Protein AF-A0A8D4N104-F1 (afdb_monomer_lite)

Radius of gyration: 56.03 Å; chains: 1; bounding box: 90×28×148 Å

Sequence (159 aa):
MMNNFEELICQSRIKEIYRGSSPLIGEKERLALTAMYWHQEHQEAVEAFQETGRNLLLAQEQVTGLIAQLEAAQKENGVVRNKYESMSTAYSSVTAELAKAEAALSAANEKLSKAVVLPDYRYPPDMHTKQYYETIGFNLGLDACKDAIKAAGFTVEGE

pLDDT: mean 84.47, std 13.21, range [46.94, 98.38]

Secondary structure (DSSP, 8-state):
---HHHHHHHHHHHHHHHTTPPPPTTHHHHHHHHHHHHHHHHHHHHHHHHHHHHHHHHHHHHHHHHHHHHHHHHHHHHHHHHHHHHHHHHHHHHHHHHHHHHHHHHHHHHHHHS-EEPP---PPPPTTSHHHHHHHHHHHHHHHHHHHHHHTT--EE--

Organism: NCBI:txid1604335

Structure (mmCIF, N/CA/C/O backbone):
data_AF-A0A8D4N104-F1
#
_entry.id   AF-A0A8D4N104-F1
#
loop_
_atom_site.group_PDB
_atom_site.id
_atom_site.type_symbol
_atom_site.label_atom_id
_atom_site.label_alt_id
_atom_site.label_comp_id
_atom_site.label_asym_id
_atom_site.label_entity_id
_atom_site.label_seq_id
_atom_site.pdbx_PDB_ins_code
_atom_site.Cartn_x
_atom_site.Cartn_y
_atom_site.Cartn_z
_atom_site.occupancy
_atom_site.B_iso_or_equiv
_atom_site.auth_seq_id
_atom_site.auth_comp_id
_atom_site.auth_asym_id
_atom_site.auth_atom_id
_atom_site.pdbx_PDB_model_num
ATOM 1 N N . MET A 1 1 ? 31.707 17.097 -41.761 1.00 52.34 1 MET A N 1
ATOM 2 C CA . MET A 1 1 ? 30.261 16.815 -41.848 1.00 52.34 1 MET A CA 1
ATOM 3 C C . MET A 1 1 ? 29.842 17.019 -43.287 1.00 52.34 1 MET A C 1
ATOM 5 O O . MET A 1 1 ? 30.065 18.100 -43.813 1.00 52.34 1 MET A O 1
ATOM 9 N N . MET A 1 2 ? 29.353 15.963 -43.927 1.00 59.53 2 MET A N 1
ATOM 10 C CA . MET A 1 2 ? 28.822 16.006 -45.288 1.00 59.53 2 MET A CA 1
ATOM 11 C C . MET A 1 2 ? 27.420 16.621 -45.209 1.00 59.53 2 MET A C 1
ATOM 13 O O . MET A 1 2 ? 26.643 16.235 -44.340 1.00 59.53 2 MET A O 1
ATOM 17 N N . ASN A 1 3 ? 27.105 17.624 -46.027 1.00 72.38 3 ASN A N 1
ATOM 18 C CA . ASN A 1 3 ? 25.794 18.279 -45.942 1.00 72.38 3 ASN A CA 1
ATOM 19 C C . ASN A 1 3 ? 24.702 17.377 -46.550 1.00 72.38 3 ASN A C 1
ATOM 21 O O . ASN A 1 3 ? 24.965 16.675 -47.524 1.00 72.38 3 ASN A O 1
ATOM 25 N N . ASN A 1 4 ? 23.459 17.465 -46.053 1.00 69.94 4 ASN A N 1
ATOM 26 C CA . ASN A 1 4 ? 22.305 16.662 -46.518 1.00 69.94 4 ASN A CA 1
ATOM 27 C C . ASN A 1 4 ? 22.163 16.596 -48.055 1.00 69.94 4 ASN A C 1
ATOM 29 O O . ASN A 1 4 ? 21.749 15.584 -48.616 1.00 69.94 4 ASN A O 1
ATOM 33 N N . PHE A 1 5 ? 22.515 17.677 -48.755 1.00 67.00 5 PHE A N 1
ATOM 34 C CA . PHE A 1 5 ? 22.440 17.751 -50.215 1.00 67.00 5 PHE A CA 1
ATOM 35 C C . PHE A 1 5 ? 23.509 16.892 -50.916 1.00 67.00 5 PHE A C 1
ATOM 37 O O . PHE A 1 5 ? 23.238 16.257 -51.933 1.00 67.00 5 PHE A O 1
ATOM 44 N N . GLU A 1 6 ? 24.721 16.830 -50.361 1.00 67.75 6 GLU A N 1
ATOM 45 C CA . GLU A 1 6 ? 25.813 16.001 -50.882 1.00 67.75 6 GLU A CA 1
ATOM 46 C C . GLU A 1 6 ? 25.555 14.513 -50.636 1.00 67.75 6 GLU A C 1
ATOM 48 O O . GLU A 1 6 ? 25.930 13.676 -51.461 1.00 67.75 6 GLU A O 1
ATOM 53 N N . GLU A 1 7 ? 24.883 14.187 -49.532 1.00 68.62 7 GLU A N 1
ATOM 54 C CA . GLU A 1 7 ? 24.481 12.824 -49.196 1.00 68.62 7 GLU A CA 1
ATOM 55 C C . GLU A 1 7 ? 23.445 12.277 -50.191 1.00 68.62 7 GLU A C 1
ATOM 57 O O . GLU A 1 7 ? 23.629 11.195 -50.748 1.00 68.62 7 GLU A O 1
ATOM 62 N N . LEU A 1 8 ? 22.416 13.066 -50.519 1.00 72.56 8 LEU A N 1
ATOM 63 C CA . LEU A 1 8 ? 21.398 12.732 -51.528 1.00 72.56 8 LEU A CA 1
ATOM 64 C C . LEU A 1 8 ? 21.990 12.502 -52.929 1.00 72.56 8 LEU A C 1
ATOM 66 O O . LEU A 1 8 ? 21.596 11.567 -53.640 1.00 72.56 8 LEU A O 1
ATOM 70 N N . ILE A 1 9 ? 22.965 13.327 -53.321 1.00 71.81 9 ILE A N 1
ATOM 71 C CA . ILE A 1 9 ? 23.683 13.175 -54.593 1.00 71.81 9 ILE A CA 1
ATOM 72 C C . ILE A 1 9 ? 24.528 11.892 -54.582 1.00 71.81 9 ILE A C 1
ATOM 74 O O . ILE A 1 9 ? 24.500 11.135 -55.554 1.00 71.81 9 ILE A O 1
ATOM 78 N N . CYS A 1 10 ? 25.217 11.586 -53.476 1.00 71.44 10 CYS A N 1
ATOM 79 C CA . CYS A 1 10 ? 25.965 10.331 -53.343 1.00 71.44 10 CYS A CA 1
ATOM 80 C C . CYS A 1 10 ? 25.062 9.111 -53.416 1.00 71.44 10 CYS A C 1
ATOM 82 O O . CYS A 1 10 ? 25.364 8.179 -54.154 1.00 71.44 10 CYS A O 1
ATOM 84 N N . GLN A 1 11 ? 23.941 9.117 -52.696 1.00 77.94 11 GLN A N 1
ATOM 85 C CA . GLN A 1 11 ? 22.996 8.004 -52.696 1.00 77.94 11 GLN A CA 1
ATOM 86 C C . GLN A 1 11 ? 22.432 7.737 -54.096 1.00 77.94 11 GLN A C 1
ATOM 88 O O . GLN A 1 11 ? 22.287 6.582 -54.500 1.00 77.94 11 GLN A O 1
ATOM 93 N N . SER A 1 12 ? 22.141 8.794 -54.858 1.00 82.06 12 SER A N 1
ATOM 94 C CA . SER A 1 12 ? 21.670 8.673 -56.242 1.00 82.06 12 SER A CA 1
ATOM 95 C C . SER A 1 12 ? 22.754 8.089 -57.152 1.00 82.06 12 SER A C 1
ATOM 97 O O . SER A 1 12 ? 22.490 7.138 -57.889 1.00 82.06 12 SER A O 1
ATOM 99 N N . ARG A 1 13 ? 23.999 8.566 -57.026 1.00 82.38 13 ARG A N 1
ATOM 100 C CA . ARG A 1 13 ? 25.135 8.071 -57.812 1.00 82.38 13 ARG A CA 1
ATOM 101 C C . ARG A 1 13 ? 25.516 6.624 -57.477 1.00 82.38 13 ARG A C 1
ATOM 103 O O . ARG A 1 13 ? 25.776 5.831 -58.378 1.00 82.38 13 ARG A O 1
ATOM 110 N N . ILE A 1 14 ? 25.468 6.244 -56.199 1.00 81.44 14 ILE A N 1
ATOM 111 C CA . ILE A 1 14 ? 25.661 4.862 -55.729 1.00 81.44 14 ILE A CA 1
ATOM 112 C C . ILE A 1 14 ? 24.654 3.919 -56.400 1.00 81.44 14 ILE A C 1
ATOM 114 O O . ILE A 1 14 ? 25.030 2.850 -56.882 1.00 81.44 14 ILE A O 1
ATOM 118 N N . LYS A 1 15 ? 23.379 4.323 -56.481 1.00 85.62 15 LYS A N 1
ATOM 119 C CA . LYS A 1 15 ? 22.321 3.530 -57.130 1.00 85.62 15 LYS A CA 1
ATOM 120 C C . LYS A 1 15 ? 22.555 3.356 -58.631 1.00 85.62 15 LYS A C 1
ATOM 122 O O . LYS A 1 15 ? 22.246 2.293 -59.163 1.00 85.62 15 LYS A O 1
ATOM 127 N N . GLU A 1 16 ? 23.094 4.360 -59.319 1.00 85.31 16 GLU A N 1
ATOM 128 C CA . GLU A 1 16 ? 23.466 4.246 -60.737 1.00 85.31 16 GLU A CA 1
ATOM 129 C C . GLU A 1 16 ? 24.618 3.262 -60.953 1.00 85.31 16 GLU A C 1
ATOM 131 O O . GLU A 1 16 ? 24.545 2.427 -61.853 1.00 85.31 16 GLU A O 1
ATOM 136 N N . ILE A 1 17 ? 25.654 3.320 -60.110 1.00 83.25 17 ILE A N 1
ATOM 137 C CA . ILE A 1 17 ? 26.793 2.392 -60.173 1.00 83.25 17 ILE A CA 1
ATOM 138 C C . ILE A 1 17 ? 26.327 0.957 -59.894 1.00 83.25 17 ILE A C 1
ATOM 140 O O . ILE A 1 17 ? 26.680 0.042 -60.634 1.00 83.25 17 ILE A O 1
ATOM 144 N N . TYR A 1 18 ? 25.453 0.758 -58.901 1.00 82.38 18 TYR A N 1
ATOM 145 C CA . TYR A 1 18 ? 24.834 -0.544 -58.623 1.00 82.38 18 TYR A CA 1
ATOM 146 C C . TYR A 1 18 ? 24.051 -1.106 -59.823 1.00 82.38 18 TYR A C 1
ATOM 148 O O . TYR A 1 18 ? 24.049 -2.311 -60.056 1.00 82.38 18 TYR A O 1
ATOM 156 N N . ARG A 1 19 ? 23.417 -0.236 -60.621 1.00 91.31 19 ARG A N 1
ATOM 157 C CA . ARG A 1 19 ? 22.688 -0.610 -61.847 1.00 91.31 19 ARG A CA 1
ATOM 158 C C . ARG A 1 19 ? 23.598 -0.868 -63.058 1.00 91.31 19 ARG A C 1
ATOM 160 O O . ARG A 1 19 ? 23.081 -1.140 -64.137 1.00 91.31 19 ARG A O 1
ATOM 167 N N . GLY A 1 20 ? 24.920 -0.804 -62.891 1.00 86.88 20 GLY A N 1
ATOM 168 C CA . GLY A 1 20 ? 25.904 -1.149 -63.920 1.00 86.88 20 GLY A CA 1
ATOM 169 C C . GLY A 1 20 ? 26.642 0.039 -64.544 1.00 86.88 20 GLY A C 1
ATOM 170 O O . GLY A 1 20 ? 27.441 -0.167 -65.458 1.00 86.88 20 GLY A O 1
ATOM 171 N N . SER A 1 21 ? 26.422 1.272 -64.075 1.00 87.56 21 SER A N 1
ATOM 172 C CA . SER A 1 21 ? 27.209 2.426 -64.529 1.00 87.56 21 SER A CA 1
ATOM 173 C C . SER A 1 21 ? 28.669 2.316 -64.076 1.00 87.56 21 SER A C 1
ATOM 175 O O . SER A 1 21 ? 28.955 1.947 -62.937 1.00 87.56 21 SER A O 1
ATOM 177 N N . SER A 1 22 ? 29.613 2.679 -64.949 1.00 83.75 22 SER A N 1
ATOM 178 C CA . SER A 1 22 ? 31.036 2.691 -64.588 1.00 83.75 22 SER A CA 1
ATOM 179 C C . SER A 1 22 ? 31.357 3.828 -63.603 1.00 83.75 22 SER A C 1
ATOM 181 O O . SER A 1 22 ? 30.887 4.953 -63.811 1.00 83.75 22 SER A O 1
ATOM 183 N N . PRO A 1 23 ? 32.171 3.572 -62.560 1.00 83.62 23 PRO A N 1
ATOM 184 C CA . PRO A 1 23 ? 32.652 4.620 -61.667 1.00 83.62 23 PRO A CA 1
ATOM 185 C C . PRO A 1 23 ? 33.551 5.609 -62.417 1.00 83.62 23 PRO A C 1
ATOM 187 O O . PRO A 1 23 ? 34.418 5.201 -63.193 1.00 83.62 23 PRO A O 1
ATOM 190 N N . LEU A 1 24 ? 33.377 6.898 -62.149 1.00 84.38 24 LEU A N 1
ATOM 191 C CA . LEU A 1 24 ? 34.281 7.963 -62.575 1.00 84.38 24 LEU A CA 1
ATOM 192 C C . LEU A 1 24 ? 35.541 7.971 -61.693 1.00 84.38 24 LEU A C 1
ATOM 194 O O . LEU A 1 24 ? 35.588 7.374 -60.613 1.00 84.38 24 LEU A O 1
ATOM 198 N N . ILE A 1 25 ? 36.584 8.659 -62.159 1.00 79.44 25 ILE A N 1
ATOM 199 C CA . ILE A 1 25 ? 37.824 8.865 -61.397 1.00 79.44 25 ILE A CA 1
ATOM 200 C C . ILE A 1 25 ? 37.501 9.514 -60.041 1.00 79.44 25 ILE A C 1
ATOM 202 O O . ILE A 1 25 ? 36.779 10.506 -59.987 1.00 79.44 25 ILE A O 1
ATOM 206 N N . GLY A 1 26 ? 38.025 8.947 -58.949 1.00 78.25 26 GLY A N 1
ATOM 207 C CA . GLY A 1 26 ? 37.791 9.423 -57.580 1.00 78.25 26 GLY A CA 1
ATOM 208 C C . GLY A 1 26 ? 36.498 8.916 -56.923 1.00 78.25 26 GLY A C 1
ATOM 209 O O . GLY A 1 26 ? 36.331 9.055 -55.710 1.00 78.25 26 GLY A O 1
ATOM 210 N N . GLU A 1 27 ? 35.567 8.313 -57.679 1.00 82.31 27 GLU A N 1
ATOM 211 C CA . GLU A 1 27 ? 34.316 7.794 -57.103 1.00 82.31 27 GLU A CA 1
ATOM 212 C C . GLU A 1 27 ? 34.546 6.533 -56.271 1.00 82.31 27 GLU A C 1
ATOM 214 O O . GLU A 1 27 ? 33.826 6.313 -55.305 1.00 82.31 27 GLU A O 1
ATOM 219 N N . LYS A 1 28 ? 35.560 5.722 -56.590 1.00 79.75 28 LYS A N 1
ATOM 220 C CA . LYS A 1 28 ? 35.865 4.495 -55.837 1.00 79.75 28 LYS A CA 1
ATOM 221 C C . LYS A 1 28 ? 36.345 4.809 -54.420 1.00 79.75 28 LYS A C 1
ATOM 223 O O . LYS A 1 28 ? 35.893 4.183 -53.467 1.00 79.75 28 LYS A O 1
ATOM 228 N N . GLU A 1 29 ? 37.212 5.805 -54.282 1.00 83.62 29 GLU A N 1
ATOM 229 C CA . GLU A 1 29 ? 37.719 6.297 -53.003 1.00 83.62 29 GLU A CA 1
ATOM 230 C C . GLU A 1 29 ? 36.589 6.927 -52.187 1.00 83.62 29 GLU A C 1
ATOM 232 O O . GLU A 1 29 ? 36.433 6.628 -51.005 1.00 83.62 29 GLU A O 1
ATOM 237 N N . ARG A 1 30 ? 35.738 7.735 -52.833 1.00 79.62 30 ARG A N 1
ATOM 238 C CA . ARG A 1 30 ? 34.562 8.328 -52.187 1.00 79.62 30 ARG A CA 1
ATOM 239 C C . ARG A 1 30 ? 33.577 7.262 -51.702 1.00 79.62 30 ARG A C 1
ATOM 241 O O . ARG A 1 30 ? 33.115 7.352 -50.573 1.00 79.62 30 ARG A O 1
ATOM 248 N N . LEU A 1 31 ? 33.297 6.240 -52.513 1.00 80.38 31 LEU A N 1
ATOM 249 C CA . LEU A 1 31 ? 32.451 5.104 -52.132 1.00 80.38 31 LEU A CA 1
ATOM 250 C C . LEU A 1 31 ? 33.019 4.344 -50.932 1.00 80.38 31 LEU A C 1
ATOM 252 O O . LEU A 1 31 ? 32.270 4.011 -50.019 1.00 80.38 31 LEU A O 1
ATOM 256 N N . ALA A 1 32 ? 34.331 4.094 -50.918 1.00 83.38 32 ALA A N 1
ATOM 257 C CA . ALA A 1 32 ? 34.995 3.436 -49.798 1.00 83.38 32 ALA A CA 1
ATOM 258 C C . ALA A 1 32 ? 34.893 4.269 -48.510 1.00 83.38 32 ALA A C 1
ATOM 260 O O . ALA A 1 32 ? 34.539 3.729 -47.464 1.00 83.38 32 ALA A O 1
ATOM 261 N N . LEU A 1 33 ? 35.121 5.585 -48.593 1.00 83.75 33 LEU A N 1
ATOM 262 C CA . LEU A 1 33 ? 34.968 6.500 -47.458 1.00 83.75 33 LEU A CA 1
ATOM 263 C C . LEU A 1 33 ? 33.521 6.551 -46.951 1.00 83.75 33 LEU A C 1
ATOM 265 O O . LEU A 1 33 ? 33.298 6.493 -45.746 1.00 83.75 33 LEU A O 1
ATOM 269 N N . THR A 1 34 ? 32.532 6.605 -47.848 1.00 81.38 34 THR A N 1
ATOM 270 C CA . THR A 1 34 ? 31.111 6.564 -47.470 1.00 81.38 34 THR A CA 1
ATOM 271 C C . THR A 1 34 ? 30.736 5.233 -46.818 1.00 81.38 34 THR A C 1
ATOM 273 O O . THR A 1 34 ? 30.011 5.228 -45.829 1.00 81.38 34 THR A O 1
ATOM 276 N N . ALA A 1 35 ? 31.253 4.107 -47.316 1.00 83.50 35 ALA A N 1
ATOM 277 C CA . ALA A 1 35 ? 31.010 2.798 -46.714 1.00 83.50 35 ALA A CA 1
ATOM 278 C C . ALA A 1 35 ? 31.625 2.683 -45.310 1.00 83.50 35 ALA A C 1
ATOM 280 O O . ALA A 1 35 ? 30.971 2.173 -44.403 1.00 83.50 35 ALA A O 1
ATOM 281 N N . MET A 1 36 ? 32.849 3.187 -45.116 1.00 88.25 36 MET A N 1
ATOM 282 C CA . MET A 1 36 ? 33.485 3.250 -43.795 1.00 88.25 36 MET A CA 1
ATOM 283 C C . MET A 1 36 ? 32.691 4.140 -42.834 1.00 88.25 36 MET A C 1
ATOM 285 O O . MET A 1 36 ? 32.450 3.739 -41.699 1.00 88.25 36 MET A O 1
ATOM 289 N N . TYR A 1 37 ? 32.232 5.303 -43.302 1.00 86.38 37 TYR A N 1
ATOM 290 C CA . TYR A 1 37 ? 31.405 6.216 -42.515 1.00 86.38 37 TYR A CA 1
ATOM 291 C C . TYR A 1 37 ? 30.085 5.563 -42.076 1.00 86.38 37 TYR A C 1
ATOM 293 O O . TYR A 1 37 ? 29.775 5.543 -40.890 1.00 86.38 37 TYR A O 1
ATOM 301 N N . TRP A 1 38 ? 29.340 4.946 -42.997 1.00 87.00 38 TRP A N 1
ATOM 302 C CA . TRP A 1 38 ? 28.097 4.248 -42.648 1.00 87.00 38 TRP A CA 1
ATOM 303 C C . TRP A 1 38 ? 28.315 3.033 -41.751 1.00 87.00 38 TRP A C 1
ATOM 305 O O . TRP A 1 38 ? 27.461 2.733 -40.922 1.00 87.00 38 TRP A O 1
ATOM 315 N N . HIS A 1 39 ? 29.438 2.328 -41.899 1.00 91.06 39 HIS A N 1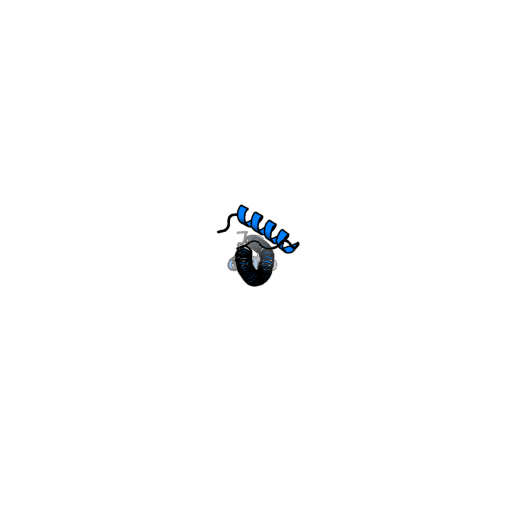
ATOM 316 C CA . HIS A 1 39 ? 29.786 1.243 -40.989 1.00 91.06 39 HIS A CA 1
ATOM 317 C C . HIS A 1 39 ? 29.990 1.757 -39.561 1.00 91.06 39 HIS A C 1
ATOM 319 O O . HIS A 1 39 ? 29.451 1.163 -38.628 1.00 91.06 39 HIS 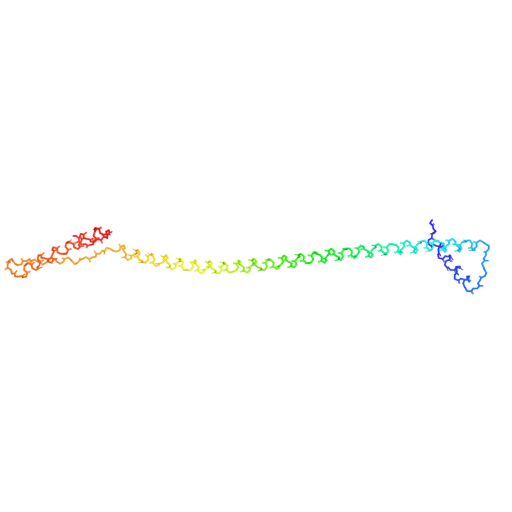A O 1
ATOM 325 N N . GLN A 1 40 ? 30.707 2.873 -39.406 1.00 93.62 40 GLN A N 1
ATOM 326 C CA . GLN A 1 40 ? 30.917 3.511 -38.110 1.00 93.62 40 GLN A CA 1
ATOM 327 C C . GLN A 1 40 ? 29.594 3.991 -37.495 1.00 93.62 40 GLN A C 1
ATOM 329 O O . GLN A 1 40 ? 29.283 3.612 -36.373 1.00 93.62 40 GLN A O 1
ATOM 334 N N . GLU A 1 41 ? 28.776 4.737 -38.241 1.00 92.06 41 GLU A N 1
ATOM 335 C CA . GLU A 1 41 ? 27.464 5.215 -37.771 1.00 92.06 41 GLU A CA 1
ATOM 336 C C . GLU A 1 41 ? 26.541 4.053 -37.372 1.00 92.06 41 GLU A C 1
ATOM 338 O O . GLU A 1 41 ? 25.857 4.093 -36.350 1.00 92.06 41 GLU A O 1
ATOM 343 N N . HIS A 1 42 ? 26.546 2.965 -38.149 1.00 94.88 42 HIS A N 1
ATOM 344 C CA . HIS A 1 42 ? 25.790 1.766 -37.804 1.00 94.88 42 HIS A CA 1
ATOM 345 C C . HIS A 1 42 ? 26.318 1.113 -36.520 1.00 94.88 42 HIS A C 1
ATOM 347 O O . HIS A 1 42 ? 25.526 0.631 -35.710 1.00 94.88 42 HIS A O 1
ATOM 353 N N . GLN A 1 43 ? 27.636 1.066 -36.324 1.00 96.69 43 GLN A N 1
ATOM 354 C CA . GLN A 1 43 ? 28.225 0.530 -35.100 1.00 96.69 43 GLN A CA 1
ATOM 355 C C . GLN A 1 43 ? 27.830 1.373 -33.880 1.00 96.69 43 GLN A C 1
ATOM 357 O O . GLN A 1 43 ? 27.349 0.811 -32.897 1.00 96.69 43 GLN A O 1
ATOM 362 N N . GLU A 1 44 ? 27.942 2.699 -33.970 1.00 95.88 44 GLU A N 1
ATOM 363 C CA . GLU A 1 44 ? 27.536 3.628 -32.909 1.00 95.88 44 GLU A CA 1
ATOM 364 C C . GLU A 1 44 ? 26.042 3.474 -32.574 1.00 95.88 44 GLU A C 1
ATOM 366 O O . GLU A 1 44 ? 25.665 3.376 -31.403 1.00 95.88 44 GLU A O 1
ATOM 371 N N . ALA A 1 45 ? 25.183 3.344 -33.591 1.00 96.06 45 ALA A N 1
ATOM 372 C CA . ALA A 1 45 ? 23.759 3.090 -33.389 1.00 96.06 45 ALA A CA 1
ATOM 373 C C . ALA A 1 45 ? 23.501 1.755 -32.669 1.00 96.06 45 ALA A C 1
ATOM 375 O O . ALA A 1 45 ? 22.690 1.695 -31.742 1.00 96.06 45 ALA A O 1
ATOM 376 N N . VAL A 1 46 ? 24.189 0.677 -33.063 1.00 97.75 46 VAL A N 1
ATOM 377 C CA . VAL A 1 46 ? 24.056 -0.640 -32.417 1.00 97.75 46 VAL A CA 1
ATOM 378 C C . VAL A 1 46 ? 24.493 -0.585 -30.954 1.00 97.75 46 VAL A C 1
ATOM 380 O O . VAL A 1 46 ? 23.793 -1.127 -30.097 1.00 97.75 46 VAL A O 1
ATOM 383 N N . GLU A 1 47 ? 25.609 0.075 -30.652 1.00 97.81 47 GLU A N 1
ATOM 384 C CA . GLU A 1 47 ? 26.101 0.238 -29.282 1.00 97.81 47 GLU A CA 1
ATOM 385 C C . GLU A 1 47 ? 25.094 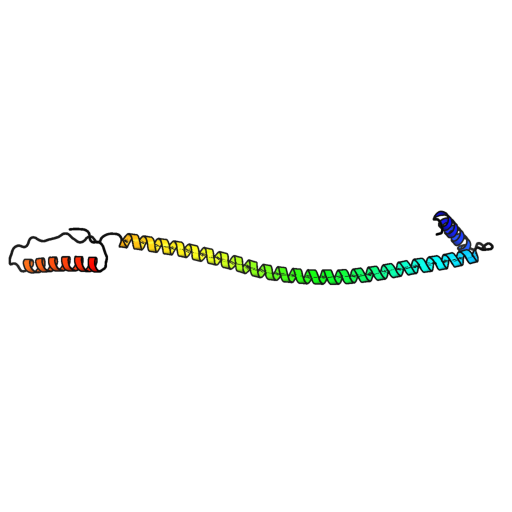1.012 -28.418 1.00 97.81 47 GLU A C 1
ATOM 387 O O . GLU A 1 47 ? 24.730 0.544 -27.334 1.00 97.81 47 GLU A O 1
ATOM 392 N N . ALA A 1 48 ? 24.546 2.116 -28.937 1.00 97.25 48 ALA A N 1
ATOM 393 C CA . ALA A 1 48 ? 23.517 2.898 -28.254 1.00 97.25 48 ALA A CA 1
ATOM 394 C C . ALA A 1 48 ? 22.236 2.083 -27.989 1.00 97.25 48 ALA A C 1
ATOM 396 O O . ALA A 1 48 ? 21.656 2.156 -26.898 1.00 97.25 48 ALA A O 1
ATOM 397 N N . PHE A 1 49 ? 21.796 1.258 -28.948 1.00 97.94 49 PHE A N 1
ATOM 398 C CA . PHE A 1 49 ? 20.646 0.368 -28.753 1.00 97.94 49 PHE A CA 1
ATOM 399 C C . PHE A 1 49 ? 20.910 -0.695 -27.686 1.00 97.94 49 PHE A C 1
ATOM 401 O O . PHE A 1 49 ? 20.044 -0.953 -26.849 1.00 97.94 49 PHE A O 1
ATOM 408 N N . GLN A 1 50 ? 22.098 -1.301 -27.685 1.00 97.88 50 GLN A N 1
ATOM 409 C CA . GLN A 1 50 ? 22.472 -2.295 -26.680 1.00 97.88 50 GLN A CA 1
ATOM 410 C C . GLN A 1 50 ? 22.551 -1.685 -25.280 1.00 97.88 50 GLN A C 1
ATOM 412 O O . GLN A 1 50 ? 22.062 -2.278 -24.318 1.00 97.88 50 GLN A O 1
ATOM 417 N N . GLU A 1 51 ? 23.140 -0.497 -25.150 1.00 97.81 51 GLU A N 1
ATOM 418 C CA . GLU A 1 51 ? 23.187 0.231 -23.885 1.00 97.81 51 GLU A CA 1
ATOM 419 C C . GLU A 1 51 ? 21.784 0.580 -23.385 1.00 97.81 51 GLU A C 1
ATOM 421 O O . GLU A 1 51 ? 21.446 0.279 -22.240 1.00 97.81 51 GLU A O 1
ATOM 426 N N . THR A 1 52 ? 20.933 1.109 -24.263 1.00 97.75 52 THR A N 1
ATOM 427 C CA . THR A 1 52 ? 19.535 1.409 -23.933 1.00 97.75 52 THR A CA 1
ATOM 428 C C . THR A 1 52 ? 18.785 0.150 -23.495 1.00 97.75 52 THR A C 1
ATOM 430 O O . THR A 1 52 ? 18.052 0.184 -22.508 1.00 97.75 52 THR A O 1
ATOM 433 N N . GLY A 1 53 ? 19.008 -0.984 -24.168 1.00 98.25 53 GLY A N 1
ATOM 434 C CA . GLY A 1 53 ? 18.427 -2.273 -23.789 1.00 98.25 53 GLY A CA 1
ATOM 435 C C . GLY A 1 53 ? 18.859 -2.739 -22.395 1.00 98.25 53 GLY A C 1
ATOM 436 O O . GLY A 1 53 ? 18.020 -3.175 -21.608 1.00 98.25 53 GLY A O 1
ATOM 437 N N . ARG A 1 54 ? 20.145 -2.591 -22.047 1.00 98.00 54 ARG A N 1
ATOM 438 C CA . ARG A 1 54 ? 20.653 -2.892 -20.694 1.00 98.00 54 ARG A CA 1
ATOM 439 C C . ARG A 1 54 ? 20.039 -1.977 -19.636 1.00 98.00 54 ARG A C 1
ATOM 441 O O . ARG A 1 54 ? 19.618 -2.460 -18.588 1.00 98.00 54 ARG A O 1
ATOM 448 N N . ASN A 1 55 ? 19.935 -0.682 -19.924 1.00 97.88 55 ASN A N 1
ATOM 449 C CA . ASN A 1 55 ? 19.331 0.289 -19.012 1.00 97.88 55 ASN A CA 1
ATOM 450 C C . ASN A 1 55 ? 17.842 0.001 -18.779 1.00 97.88 55 ASN A C 1
ATOM 452 O O . ASN A 1 55 ? 17.371 0.088 -17.645 1.00 97.88 55 ASN A O 1
ATOM 456 N N . LEU A 1 56 ? 17.112 -0.400 -19.825 1.00 98.00 56 LEU A N 1
ATOM 457 C CA . LEU A 1 56 ? 15.714 -0.813 -19.710 1.00 98.00 56 LEU A CA 1
ATOM 458 C C . LEU A 1 56 ? 15.566 -2.042 -18.802 1.00 98.00 56 LEU A C 1
ATOM 460 O O . LEU A 1 56 ? 14.673 -2.070 -17.959 1.00 98.00 56 LEU A O 1
ATOM 464 N N . LEU A 1 57 ? 16.452 -3.032 -18.946 1.00 97.94 57 LEU A N 1
ATOM 465 C CA . LEU A 1 57 ? 16.426 -4.241 -18.124 1.00 97.94 57 LEU A CA 1
ATOM 466 C C . LEU A 1 57 ? 16.668 -3.918 -16.642 1.00 97.94 57 LEU A C 1
ATOM 468 O O . LEU A 1 57 ? 15.902 -4.353 -15.787 1.00 97.94 57 LEU A O 1
ATOM 472 N N . LEU A 1 58 ? 17.671 -3.086 -16.344 1.00 97.56 58 LEU A N 1
ATOM 473 C CA . LEU A 1 58 ? 17.945 -2.630 -14.977 1.00 97.56 58 LEU A CA 1
ATOM 474 C C . LEU A 1 58 ? 16.758 -1.859 -14.383 1.00 97.56 58 LEU A C 1
ATOM 476 O O . LEU A 1 58 ? 16.379 -2.081 -13.233 1.00 97.56 58 LEU A O 1
ATOM 480 N N . ALA A 1 59 ? 16.135 -0.977 -15.167 1.00 97.38 59 ALA A N 1
ATOM 481 C CA . ALA A 1 59 ? 14.943 -0.252 -14.738 1.00 97.38 59 ALA A CA 1
ATOM 482 C C . ALA A 1 59 ? 13.763 -1.204 -14.469 1.00 97.38 59 ALA A C 1
ATOM 484 O O . ALA A 1 59 ? 13.039 -1.033 -13.489 1.00 97.38 59 ALA A O 1
ATOM 485 N N . GLN A 1 60 ? 13.586 -2.236 -15.298 1.00 97.81 60 GLN A N 1
ATOM 486 C CA . GLN A 1 60 ? 12.549 -3.248 -15.107 1.00 97.81 60 GLN A CA 1
ATOM 487 C C . GLN A 1 60 ? 12.765 -4.052 -13.817 1.00 97.81 60 GLN A C 1
ATOM 489 O O . GLN A 1 60 ? 11.808 -4.287 -13.073 1.00 97.81 60 GLN A O 1
ATOM 494 N N . GLU A 1 61 ? 14.003 -4.443 -13.516 1.00 97.44 61 GLU A N 1
ATOM 495 C CA . GLU A 1 61 ? 14.349 -5.123 -12.262 1.00 97.44 61 GLU A CA 1
ATOM 496 C C . GLU A 1 61 ? 14.047 -4.241 -11.044 1.00 97.44 61 GLU A C 1
ATOM 498 O O . GLU A 1 61 ? 13.412 -4.694 -10.088 1.00 97.44 61 GLU A O 1
ATOM 503 N N . GLN A 1 62 ? 14.416 -2.957 -11.100 1.00 97.81 62 GLN A N 1
ATOM 504 C CA . GLN A 1 62 ? 14.121 -1.994 -10.035 1.00 97.81 62 GLN A CA 1
ATOM 505 C C . GLN A 1 62 ? 12.615 -1.823 -9.810 1.00 97.81 62 GLN A C 1
ATOM 507 O O . GLN A 1 62 ? 12.154 -1.883 -8.669 1.00 97.81 62 GLN A O 1
ATOM 512 N N . VAL A 1 63 ? 11.835 -1.656 -10.883 1.00 98.12 63 VAL A N 1
ATOM 513 C CA . VAL A 1 63 ? 10.370 -1.542 -10.799 1.00 98.12 63 VAL A CA 1
ATOM 514 C C . VAL A 1 63 ? 9.764 -2.806 -10.197 1.00 98.12 63 VAL A C 1
ATOM 516 O O . VAL A 1 63 ? 8.903 -2.713 -9.326 1.00 98.12 63 VAL A O 1
ATOM 519 N N . THR A 1 64 ? 10.246 -3.984 -10.593 1.00 97.94 64 THR A N 1
ATOM 520 C CA . THR A 1 64 ? 9.777 -5.262 -10.038 1.00 97.94 64 THR A CA 1
ATOM 521 C C . THR A 1 64 ? 10.057 -5.351 -8.535 1.00 97.94 64 THR A C 1
ATOM 523 O O . THR A 1 64 ? 9.181 -5.743 -7.762 1.00 97.94 64 THR A O 1
ATOM 526 N N . GLY A 1 65 ? 11.242 -4.916 -8.095 1.00 98.00 65 GLY A N 1
ATOM 527 C CA . GLY A 1 65 ? 11.582 -4.833 -6.674 1.00 98.00 65 GLY A CA 1
ATOM 528 C C . GLY A 1 65 ? 10.675 -3.875 -5.894 1.00 98.00 65 GLY A C 1
ATOM 529 O O . GLY A 1 65 ? 10.217 -4.212 -4.802 1.00 98.00 65 GLY A O 1
ATOM 530 N N . LEU A 1 66 ? 10.366 -2.707 -6.463 1.00 98.38 66 LEU A N 1
ATOM 531 C CA . LEU A 1 66 ? 9.454 -1.734 -5.852 1.00 98.38 66 LEU A CA 1
ATOM 532 C C . LEU A 1 66 ? 8.014 -2.256 -5.764 1.00 98.38 66 LEU A C 1
ATOM 534 O O . LEU A 1 66 ? 7.357 -2.037 -4.748 1.00 98.38 66 LEU A O 1
ATOM 538 N N . ILE A 1 67 ? 7.534 -2.978 -6.782 1.00 98.38 67 ILE A N 1
ATOM 539 C CA . ILE A 1 67 ? 6.211 -3.620 -6.760 1.00 98.38 67 ILE A CA 1
ATOM 540 C C . ILE A 1 67 ? 6.131 -4.621 -5.604 1.00 98.38 67 ILE A C 1
ATOM 542 O O . ILE A 1 67 ? 5.204 -4.543 -4.802 1.00 98.38 67 ILE A O 1
ATOM 546 N N . ALA A 1 68 ? 7.133 -5.490 -5.452 1.00 98.12 68 ALA A N 1
ATOM 547 C CA . ALA A 1 68 ? 7.157 -6.470 -4.367 1.00 98.12 68 ALA A CA 1
ATOM 548 C C . ALA A 1 68 ? 7.147 -5.808 -2.973 1.00 98.12 68 ALA A C 1
ATOM 550 O O . ALA A 1 68 ? 6.454 -6.265 -2.062 1.00 98.12 68 ALA A O 1
ATOM 551 N N . GLN A 1 69 ? 7.883 -4.704 -2.800 1.00 98.00 69 GLN A N 1
ATOM 552 C CA . GLN A 1 69 ? 7.865 -3.932 -1.552 1.00 98.00 69 GLN A CA 1
ATOM 553 C C . GLN A 1 69 ? 6.492 -3.304 -1.286 1.00 98.00 69 GLN A C 1
ATOM 555 O O . GLN A 1 69 ? 6.002 -3.339 -0.156 1.00 98.00 69 GLN A O 1
ATOM 560 N N . LEU A 1 70 ? 5.854 -2.754 -2.321 1.00 98.19 70 LEU A N 1
ATOM 561 C CA . LEU A 1 70 ? 4.541 -2.129 -2.213 1.00 98.19 70 LEU A CA 1
ATOM 562 C C . LEU A 1 70 ? 3.453 -3.153 -1.862 1.00 98.19 70 LEU A C 1
ATOM 564 O O . LEU A 1 70 ? 2.627 -2.885 -0.991 1.00 98.19 70 LEU A O 1
ATOM 568 N N . GLU A 1 71 ? 3.486 -4.343 -2.461 1.00 97.88 71 GLU A N 1
ATOM 569 C CA . GLU A 1 71 ? 2.580 -5.448 -2.123 1.00 97.88 71 GLU A CA 1
ATOM 570 C C . GLU A 1 71 ? 2.755 -5.915 -0.669 1.00 97.88 71 GLU A C 1
ATOM 572 O O . GLU A 1 71 ? 1.770 -6.125 0.048 1.00 97.88 71 GLU A O 1
ATOM 577 N N . ALA A 1 72 ? 4.001 -6.027 -0.192 1.00 97.38 72 ALA A N 1
ATOM 578 C CA . ALA A 1 72 ? 4.286 -6.374 1.200 1.00 97.38 72 ALA A CA 1
ATOM 579 C C . ALA A 1 72 ? 3.734 -5.319 2.176 1.00 97.38 72 ALA A C 1
ATOM 581 O O . ALA A 1 72 ? 3.045 -5.667 3.141 1.00 97.38 72 ALA A O 1
ATOM 582 N N . ALA A 1 73 ? 3.961 -4.034 1.888 1.00 97.19 73 ALA A N 1
ATOM 583 C CA . ALA A 1 73 ? 3.44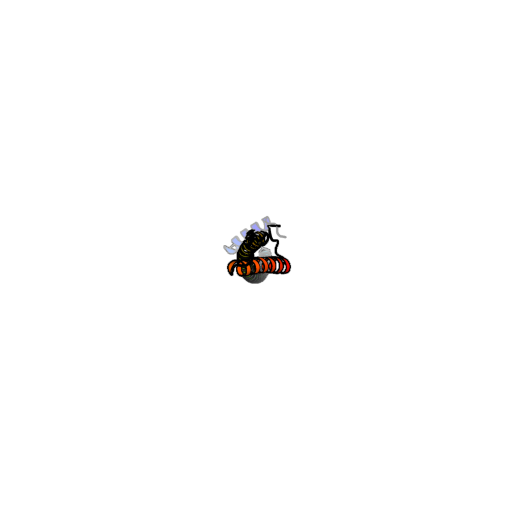9 -2.928 2.693 1.00 97.19 73 ALA A CA 1
ATOM 584 C C . ALA A 1 73 ? 1.911 -2.870 2.690 1.00 97.19 73 ALA A C 1
ATOM 586 O O . ALA A 1 73 ? 1.291 -2.633 3.728 1.00 97.19 73 ALA A O 1
ATOM 587 N N . GLN A 1 74 ? 1.265 -3.129 1.549 1.00 96.88 74 GLN A N 1
ATOM 588 C CA . GLN A 1 74 ? -0.197 -3.200 1.456 1.00 96.88 74 GLN A CA 1
ATOM 589 C C . GLN A 1 74 ? -0.774 -4.330 2.312 1.00 96.88 74 GLN A C 1
ATOM 591 O O . GLN A 1 74 ? -1.783 -4.136 2.996 1.00 96.88 74 GLN A O 1
ATOM 596 N N . LYS A 1 75 ? -0.121 -5.497 2.321 1.00 96.69 75 LYS A N 1
ATOM 597 C CA . LYS A 1 75 ? -0.525 -6.625 3.164 1.00 96.69 75 LYS A CA 1
ATOM 598 C C . LYS A 1 75 ? -0.438 -6.275 4.650 1.00 96.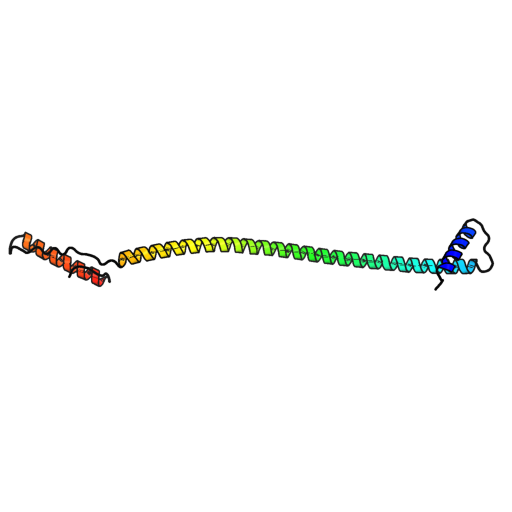69 75 LYS A C 1
ATOM 600 O O . LYS A 1 75 ? -1.370 -6.573 5.397 1.00 96.69 75 LYS A O 1
ATOM 605 N N . GLU A 1 76 ? 0.642 -5.621 5.074 1.00 96.19 76 GLU A N 1
ATOM 606 C CA . GLU A 1 76 ? 0.804 -5.160 6.456 1.00 96.19 76 GLU A CA 1
ATOM 607 C C . GLU A 1 76 ? -0.272 -4.136 6.844 1.00 96.19 76 GLU A C 1
ATOM 609 O O . GLU A 1 76 ? -0.929 -4.287 7.877 1.00 96.19 76 GLU A O 1
ATOM 614 N N . ASN A 1 77 ? -0.541 -3.160 5.974 1.00 96.00 77 ASN A N 1
ATOM 615 C CA . ASN A 1 77 ? -1.602 -2.174 6.184 1.00 96.00 77 ASN A CA 1
ATOM 616 C C . ASN A 1 77 ? -2.982 -2.830 6.346 1.00 96.00 77 ASN A C 1
ATOM 618 O O . ASN A 1 77 ? -3.763 -2.436 7.212 1.00 96.00 77 ASN A O 1
ATOM 622 N N . GLY A 1 78 ? -3.274 -3.871 5.559 1.00 96.69 78 GLY A N 1
ATOM 623 C CA . GLY A 1 78 ? -4.504 -4.653 5.696 1.00 96.69 78 GLY A CA 1
ATOM 624 C C . GLY A 1 78 ? -4.647 -5.294 7.081 1.00 96.69 78 GLY A C 1
ATOM 625 O O . GLY A 1 78 ? -5.721 -5.242 7.681 1.00 96.69 78 GLY A O 1
ATOM 626 N N . VAL A 1 79 ? -3.558 -5.839 7.633 1.00 96.25 79 VAL A N 1
ATOM 627 C CA . VAL A 1 79 ? -3.546 -6.411 8.991 1.00 96.25 79 VAL A CA 1
ATOM 628 C C . VAL A 1 79 ? -3.799 -5.335 10.045 1.00 96.25 79 VAL A C 1
ATOM 630 O O . VAL A 1 79 ? -4.597 -5.549 10.960 1.00 96.25 79 VAL A O 1
ATOM 633 N N . VAL A 1 80 ? -3.139 -4.181 9.928 1.00 96.62 80 VAL A N 1
ATOM 634 C CA . VAL A 1 80 ? -3.319 -3.059 10.862 1.00 96.62 80 VAL A CA 1
ATOM 635 C C . VAL A 1 80 ? -4.760 -2.553 10.829 1.00 96.62 80 VAL A C 1
ATOM 637 O O . VAL A 1 80 ? -5.371 -2.383 11.885 1.00 96.62 80 VAL A O 1
ATOM 640 N N . ARG A 1 81 ? -5.341 -2.392 9.636 1.00 96.81 81 ARG A N 1
ATOM 641 C CA . ARG A 1 81 ? -6.732 -1.959 9.470 1.00 96.81 81 ARG A CA 1
ATOM 642 C C . ARG A 1 81 ? -7.716 -2.921 10.138 1.00 96.81 81 ARG A C 1
ATOM 644 O O . ARG A 1 81 ? -8.551 -2.482 10.921 1.00 96.81 81 ARG A O 1
ATOM 651 N N . ASN A 1 82 ? -7.562 -4.226 9.916 1.00 96.75 82 ASN A N 1
ATOM 652 C CA . ASN A 1 82 ? -8.436 -5.230 10.532 1.00 96.75 82 ASN A CA 1
ATOM 653 C C . ASN A 1 82 ? -8.338 -5.215 12.070 1.00 96.75 82 ASN A C 1
ATOM 655 O O . ASN A 1 82 ? -9.343 -5.367 12.769 1.00 96.75 82 ASN A O 1
ATOM 659 N N . LYS A 1 83 ? -7.129 -5.007 12.618 1.00 96.44 83 LYS A N 1
ATOM 660 C CA . LYS A 1 83 ? -6.930 -4.852 14.070 1.00 96.44 83 LYS A CA 1
ATOM 661 C C . LYS A 1 83 ? -7.634 -3.606 14.600 1.00 96.44 83 LYS A C 1
ATOM 663 O O . LYS A 1 83 ? -8.277 -3.681 15.644 1.00 96.44 83 LYS A O 1
ATOM 668 N N . TYR A 1 84 ? -7.535 -2.487 13.886 1.00 96.62 84 TYR A N 1
ATOM 669 C CA . TYR A 1 84 ? -8.207 -1.245 14.259 1.00 96.62 84 TYR A CA 1
ATOM 670 C C . TYR A 1 84 ? -9.733 -1.403 14.270 1.00 96.62 84 TYR A C 1
ATOM 672 O O . TYR A 1 84 ? -10.371 -1.038 15.252 1.00 96.62 84 TYR A O 1
ATOM 680 N N . GLU A 1 85 ? -10.314 -2.010 13.234 1.00 96.62 85 GLU A N 1
ATOM 681 C CA . GLU A 1 85 ? -11.758 -2.282 13.156 1.00 96.62 85 GLU A CA 1
ATOM 682 C C . GLU A 1 85 ? -12.235 -3.185 14.306 1.00 96.62 85 GLU A C 1
ATOM 684 O O . GLU A 1 85 ? -13.239 -2.897 14.966 1.00 96.62 85 GLU A O 1
ATOM 689 N N . SER A 1 86 ? -11.469 -4.238 14.611 1.00 96.38 86 SER A N 1
ATOM 690 C CA . SER A 1 86 ? -11.761 -5.138 15.734 1.00 96.38 86 SER A CA 1
ATOM 691 C C . SER A 1 86 ? -11.704 -4.403 17.076 1.00 96.38 86 SER A C 1
ATOM 693 O O . SER A 1 86 ? -12.596 -4.547 17.910 1.00 96.38 86 SER A O 1
ATOM 695 N N . MET A 1 87 ? -10.678 -3.573 17.278 1.00 96.62 87 MET A N 1
ATOM 696 C CA . MET A 1 87 ? -10.505 -2.787 18.499 1.00 96.62 87 MET A CA 1
ATOM 697 C C . MET A 1 87 ? -11.594 -1.721 18.654 1.00 96.62 87 MET A C 1
ATOM 699 O O . MET A 1 87 ? -12.108 -1.530 19.752 1.00 96.62 87 MET A O 1
ATOM 703 N N . SER A 1 88 ? -11.983 -1.059 17.564 1.00 96.69 88 SER A N 1
ATOM 704 C CA . SER A 1 88 ? -13.080 -0.089 17.549 1.00 96.69 88 SER A CA 1
ATOM 705 C C . SER A 1 88 ? -14.407 -0.740 17.951 1.00 96.69 88 SER A C 1
ATOM 707 O O . SER A 1 88 ? -15.137 -0.201 18.782 1.00 96.69 88 SER A O 1
ATOM 709 N N . THR A 1 89 ? -14.671 -1.948 17.445 1.00 96.31 89 THR A N 1
ATOM 710 C CA . THR A 1 89 ? -15.854 -2.740 17.814 1.00 96.31 89 THR A CA 1
ATOM 711 C C . THR A 1 89 ? -15.822 -3.166 19.285 1.00 96.31 89 THR A C 1
ATOM 713 O O . THR A 1 89 ? -16.829 -3.087 19.985 1.00 96.31 89 THR A O 1
ATOM 716 N N . ALA A 1 90 ? -14.661 -3.581 19.796 1.00 96.06 90 ALA A N 1
ATOM 717 C CA . ALA A 1 90 ? -14.515 -3.901 21.215 1.00 96.06 90 ALA A CA 1
ATOM 718 C C . ALA A 1 90 ? -14.747 -2.662 22.099 1.00 96.06 90 ALA A C 1
ATOM 720 O O . ALA A 1 90 ? -15.439 -2.740 23.113 1.00 96.06 90 ALA A O 1
ATOM 721 N N . TYR A 1 91 ? -14.226 -1.504 21.691 1.00 95.62 91 TYR A N 1
ATOM 722 C CA . TYR A 1 91 ? -14.393 -0.247 22.416 1.00 95.62 91 TYR A CA 1
ATOM 723 C C . TYR A 1 91 ? -15.862 0.197 22.482 1.00 95.62 91 TYR A C 1
ATOM 725 O O . TYR A 1 91 ? -16.340 0.603 23.543 1.00 95.62 91 TYR A O 1
ATOM 733 N N . SER A 1 92 ? -16.615 0.075 21.384 1.00 95.88 92 SER A N 1
ATOM 734 C CA . SER A 1 92 ? -18.050 0.393 21.385 1.00 95.88 92 SER A CA 1
ATOM 735 C C . SER A 1 92 ? -18.858 -0.550 22.287 1.00 95.88 92 SER A C 1
ATOM 737 O O . SER A 1 92 ? -19.763 -0.103 22.989 1.00 95.88 92 SER A O 1
ATOM 739 N N . SER A 1 93 ? -18.490 -1.833 22.352 1.00 96.25 93 SER A N 1
ATOM 740 C CA . SER A 1 93 ? -19.107 -2.786 23.283 1.00 96.25 93 SER A CA 1
ATOM 741 C C . SER A 1 93 ? -18.842 -2.412 24.743 1.00 96.25 93 SER A C 1
ATOM 743 O O . SER A 1 93 ? -19.773 -2.329 25.542 1.00 96.25 93 SER A O 1
ATOM 745 N N . VAL A 1 94 ? -17.581 -2.138 25.090 1.00 96.56 94 VAL A N 1
ATOM 746 C CA . VAL A 1 94 ? -17.186 -1.796 26.466 1.00 96.56 94 VAL A CA 1
ATOM 747 C C . VAL A 1 94 ? -17.838 -0.495 26.921 1.00 96.56 94 VAL A C 1
ATOM 749 O O . VAL A 1 94 ? -18.334 -0.414 28.040 1.00 96.56 94 VAL A O 1
ATOM 752 N N . THR A 1 95 ? -17.888 0.521 26.061 1.00 96.25 95 THR A N 1
ATOM 753 C CA . THR A 1 95 ? -18.550 1.794 26.395 1.00 96.25 95 THR A CA 1
ATOM 754 C C . THR A 1 95 ? -20.053 1.619 26.625 1.00 96.25 95 THR A C 1
ATOM 756 O O . THR A 1 95 ? -20.600 2.221 27.549 1.00 96.25 95 THR A O 1
ATOM 759 N N . ALA A 1 96 ? -20.719 0.747 25.863 1.00 96.00 96 ALA A N 1
ATOM 760 C CA . ALA A 1 96 ? -22.124 0.415 26.093 1.00 96.00 96 ALA A CA 1
ATOM 761 C C . ALA A 1 96 ? -22.348 -0.339 27.418 1.00 96.00 96 ALA A C 1
ATOM 763 O O . ALA A 1 96 ? -23.335 -0.090 28.113 1.00 96.00 96 ALA A O 1
ATOM 764 N N . GLU A 1 97 ? -21.452 -1.257 27.784 1.00 96.44 97 GLU A N 1
ATOM 765 C CA . GLU A 1 97 ? -21.504 -1.957 29.074 1.00 96.44 97 GLU A CA 1
ATOM 766 C C . GLU A 1 97 ? -21.234 -1.018 30.251 1.00 96.44 97 GLU A C 1
ATOM 768 O O . GLU A 1 97 ? -21.948 -1.079 31.252 1.00 96.44 97 GLU A O 1
ATOM 773 N N . LEU A 1 98 ? -20.272 -0.104 30.110 1.00 95.81 98 LEU A N 1
ATOM 774 C CA . LEU A 1 98 ? -19.956 0.900 31.121 1.00 95.81 98 LEU A CA 1
ATOM 775 C C . LEU A 1 98 ? -21.158 1.813 31.386 1.00 95.81 98 LEU A C 1
ATOM 777 O O . LEU A 1 98 ? -21.547 1.980 32.538 1.00 95.81 98 LEU A O 1
ATOM 781 N N . ALA A 1 99 ? -21.825 2.298 30.333 1.00 96.31 99 ALA A N 1
ATOM 782 C CA . ALA A 1 99 ? -23.039 3.103 30.471 1.00 96.31 99 ALA A CA 1
ATOM 783 C C . ALA A 1 99 ? -24.165 2.351 31.212 1.00 96.31 99 ALA A C 1
ATOM 785 O O . ALA A 1 99 ? -24.874 2.929 32.038 1.00 96.31 99 ALA A O 1
ATOM 786 N N . LYS A 1 100 ? -24.324 1.042 30.962 1.00 95.88 100 LYS A N 1
ATOM 787 C CA . LYS A 1 100 ? -25.290 0.204 31.695 1.00 95.88 100 LYS A CA 1
ATOM 788 C C . LYS A 1 100 ? -24.900 0.033 33.162 1.00 95.88 100 LYS A C 1
ATOM 790 O O . LYS A 1 100 ? -25.772 0.092 34.028 1.00 95.88 100 LYS A O 1
ATOM 795 N N . ALA A 1 101 ? -23.618 -0.188 33.442 1.00 95.38 101 ALA A N 1
ATOM 796 C CA . ALA A 1 101 ? -23.112 -0.342 34.800 1.00 95.38 101 ALA A CA 1
ATOM 797 C C . ALA A 1 101 ? -23.259 0.957 35.607 1.00 95.38 101 ALA A C 1
ATOM 799 O O . ALA A 1 101 ? -23.719 0.917 36.746 1.00 95.38 101 ALA A O 1
ATOM 800 N N . GLU A 1 102 ? -22.958 2.109 35.007 1.00 95.94 102 GLU A N 1
ATOM 801 C CA . GLU A 1 102 ? -23.158 3.427 35.618 1.00 95.94 102 GLU A CA 1
ATOM 802 C C . GLU A 1 102 ? -24.636 3.702 35.907 1.00 95.94 102 GLU A C 1
ATOM 804 O O . GLU A 1 102 ? -24.976 4.129 37.011 1.00 95.94 102 GLU A O 1
ATOM 809 N N . ALA A 1 103 ? -25.535 3.388 34.967 1.00 95.31 103 ALA A N 1
ATOM 810 C CA . ALA A 1 103 ? -26.974 3.512 35.190 1.00 95.31 103 ALA A CA 1
ATOM 811 C C . ALA A 1 103 ? -27.460 2.606 36.336 1.00 95.31 103 ALA A C 1
ATOM 813 O O . ALA A 1 103 ? -28.251 3.035 37.178 1.00 95.31 103 ALA A O 1
ATOM 814 N N . ALA A 1 104 ? -26.962 1.367 36.411 1.00 94.56 104 ALA A N 1
ATOM 815 C CA . ALA A 1 104 ? -27.290 0.441 37.491 1.00 94.56 104 ALA A CA 1
ATOM 816 C C . ALA A 1 104 ? -26.760 0.922 38.853 1.00 94.56 104 ALA A C 1
ATOM 818 O O . ALA A 1 104 ? -27.485 0.852 39.847 1.00 94.56 104 ALA A O 1
ATOM 819 N N . LEU A 1 105 ? -25.533 1.452 38.900 1.00 94.88 105 LEU A N 1
ATOM 820 C CA . LEU A 1 105 ? -24.946 2.045 40.105 1.00 94.88 105 LEU A CA 1
ATOM 821 C C . LEU A 1 105 ? -25.719 3.284 40.559 1.00 94.88 105 LEU A C 1
ATOM 823 O O . LEU A 1 105 ? -26.012 3.417 41.743 1.00 94.88 105 LEU A O 1
ATOM 827 N N . SER A 1 106 ? -26.099 4.162 39.630 1.00 93.94 106 SER A N 1
ATOM 828 C CA . SER A 1 106 ? -26.909 5.342 39.932 1.00 93.94 106 SER A CA 1
ATOM 829 C C . SER A 1 106 ? -28.277 4.951 40.500 1.00 93.94 106 SER A C 1
ATOM 831 O O . SER A 1 106 ? -28.667 5.452 41.553 1.00 93.94 106 SER A O 1
ATOM 833 N N . ALA A 1 107 ? -28.960 3.978 39.887 1.00 92.31 107 ALA A N 1
ATOM 834 C CA . ALA A 1 107 ? -30.241 3.473 40.380 1.00 92.31 107 ALA A CA 1
ATOM 835 C C . ALA A 1 107 ? -30.125 2.779 41.752 1.00 92.31 107 ALA A C 1
ATOM 837 O O . ALA A 1 107 ? -31.027 2.889 42.585 1.00 92.31 107 ALA A O 1
ATOM 838 N N . ALA A 1 108 ? -29.029 2.058 42.007 1.00 90.81 108 ALA A N 1
ATOM 839 C CA . ALA A 1 108 ? -28.753 1.474 43.318 1.00 90.81 108 ALA A CA 1
ATOM 840 C C . ALA A 1 108 ? -28.498 2.564 44.370 1.00 90.81 108 ALA A C 1
ATOM 842 O O . ALA A 1 108 ? -29.091 2.519 45.446 1.00 90.81 108 ALA A O 1
ATOM 843 N N . ASN A 1 109 ? -27.697 3.578 44.036 1.00 89.44 109 ASN A N 1
ATOM 844 C CA . ASN A 1 109 ? -27.436 4.717 44.912 1.00 89.44 109 ASN A CA 1
ATOM 845 C C . ASN A 1 109 ? -28.714 5.502 45.228 1.00 89.44 109 ASN A C 1
ATOM 847 O O . ASN A 1 109 ? -28.931 5.850 46.384 1.00 89.44 109 ASN A O 1
ATOM 851 N N . GLU A 1 110 ? -29.602 5.723 44.254 1.00 88.12 110 GLU A N 1
ATOM 852 C CA . GLU A 1 110 ? -30.887 6.389 44.499 1.00 88.12 110 GLU A CA 1
ATOM 853 C C . GLU A 1 110 ? -31.749 5.594 45.495 1.00 88.12 110 GLU A C 1
ATOM 855 O O . GLU A 1 110 ? -32.340 6.168 46.409 1.00 88.12 110 GLU A O 1
ATOM 860 N N . LYS A 1 111 ? -31.786 4.259 45.376 1.00 83.38 111 LYS A N 1
ATOM 861 C CA . LYS A 1 111 ? -32.506 3.396 46.329 1.00 83.38 111 LYS A CA 1
ATOM 862 C C . LYS A 1 111 ? -31.903 3.449 47.731 1.00 83.38 111 LYS A C 1
ATOM 864 O O . LYS A 1 111 ? -32.659 3.485 48.692 1.00 83.38 111 LYS A O 1
ATOM 869 N N . LEU A 1 112 ? -30.575 3.461 47.841 1.00 82.06 112 LEU A N 1
ATOM 870 C CA . LEU A 1 112 ? -29.870 3.522 49.126 1.00 82.06 112 LEU A CA 1
ATOM 871 C C . LEU A 1 112 ? -29.933 4.914 49.773 1.00 82.06 112 LEU A C 1
ATOM 873 O O . LEU A 1 112 ? -29.861 5.011 50.991 1.00 82.06 112 LEU A O 1
ATOM 877 N N . SER A 1 113 ? -30.094 5.982 48.983 1.00 81.75 113 SER A N 1
ATOM 878 C CA . SER A 1 113 ? -30.242 7.353 49.500 1.00 81.75 113 SER A CA 1
ATOM 879 C C . SER A 1 113 ? -31.600 7.639 50.145 1.00 81.75 113 SER A C 1
ATOM 881 O O . SER A 1 113 ? -31.745 8.642 50.841 1.00 81.75 113 SER A O 1
ATOM 883 N N . LYS A 1 114 ? -32.606 6.785 49.917 1.00 81.44 114 LYS A N 1
ATOM 884 C CA . LYS A 1 114 ? -33.929 6.940 50.530 1.00 81.44 114 LYS A CA 1
ATOM 885 C C . LYS A 1 114 ? -33.843 6.503 51.988 1.00 81.44 114 LYS A C 1
ATOM 887 O O . LYS A 1 114 ? -33.382 5.401 52.278 1.00 81.44 114 LYS A O 1
ATOM 892 N N . ALA A 1 115 ? -34.284 7.373 52.892 1.00 77.56 115 ALA A N 1
ATOM 893 C CA . ALA A 1 115 ? -34.303 7.071 54.312 1.00 77.56 115 ALA A CA 1
ATOM 894 C C . ALA A 1 115 ? -35.230 5.881 54.602 1.00 77.56 115 ALA A C 1
ATOM 896 O O . ALA A 1 115 ? -36.291 5.721 53.995 1.00 77.56 115 ALA A O 1
ATOM 897 N N . VAL A 1 116 ? -34.822 5.034 55.542 1.00 79.25 116 VAL A N 1
ATOM 898 C CA . VAL A 1 116 ? -35.637 3.919 56.013 1.00 79.25 116 VAL A CA 1
ATOM 899 C C . VAL A 1 116 ? -36.743 4.484 56.900 1.00 79.25 116 VAL A C 1
ATOM 901 O O . VAL A 1 116 ? -36.471 5.036 57.963 1.00 79.25 116 VAL A O 1
ATOM 904 N N . VAL A 1 117 ? -37.996 4.345 56.476 1.00 76.81 117 VAL A N 1
ATOM 905 C CA . VAL A 1 117 ? -39.158 4.725 57.289 1.00 76.81 117 VAL A CA 1
ATOM 906 C C . VAL A 1 117 ? -39.543 3.534 58.159 1.00 76.81 117 VAL A C 1
ATOM 908 O O . VAL A 1 117 ? -39.870 2.464 57.639 1.00 76.81 117 VAL A O 1
ATOM 911 N N . LEU A 1 118 ? -39.508 3.707 59.479 1.00 74.00 118 LEU A N 1
ATOM 912 C CA . LEU A 1 118 ? -39.979 2.697 60.427 1.00 74.00 118 LEU A CA 1
ATOM 913 C C . LEU A 1 118 ? -41.359 3.080 60.982 1.00 74.00 118 LEU A C 1
ATOM 915 O O . LEU A 1 118 ? -41.662 4.267 61.081 1.00 74.00 118 LEU A O 1
ATOM 919 N N . PRO A 1 119 ? -42.211 2.101 61.344 1.00 69.38 119 PRO A N 1
ATOM 920 C CA . PRO A 1 119 ? -43.529 2.388 61.898 1.00 69.38 119 PRO A CA 1
ATOM 921 C C . PRO A 1 119 ? -43.416 3.197 63.191 1.00 69.38 119 PRO A C 1
ATOM 923 O O . PRO A 1 119 ? -42.759 2.763 64.135 1.00 69.38 119 PRO A O 1
ATOM 926 N N . ASP A 1 120 ? -44.122 4.323 63.266 1.00 64.38 120 ASP A N 1
ATOM 927 C CA . ASP A 1 120 ? -44.166 5.186 64.455 1.00 64.38 120 ASP A CA 1
ATOM 928 C C . ASP A 1 120 ? -45.190 4.694 65.502 1.00 64.38 120 ASP A C 1
ATOM 930 O O . ASP A 1 120 ? -45.854 5.445 66.217 1.00 64.38 120 ASP A O 1
ATOM 934 N N . TYR A 1 121 ? -45.400 3.378 65.536 1.00 61.09 121 TYR A N 1
ATOM 935 C CA . TYR A 1 121 ? -46.466 2.754 66.300 1.00 61.09 121 TYR A CA 1
ATOM 936 C C . TYR A 1 121 ? -46.011 2.475 67.729 1.00 61.09 121 TYR A C 1
ATOM 938 O O . TYR A 1 121 ? -45.458 1.417 68.027 1.00 61.09 121 TYR A O 1
ATOM 946 N N . ARG A 1 122 ? -46.277 3.424 68.627 1.00 60.81 122 ARG A N 1
ATOM 947 C CA . ARG A 1 122 ? -46.174 3.215 70.074 1.00 60.81 122 ARG A CA 1
ATOM 948 C C . ARG A 1 122 ? -47.550 2.864 70.629 1.00 60.81 122 ARG A C 1
ATOM 950 O O . ARG A 1 122 ? -48.426 3.722 70.699 1.00 60.81 122 ARG A O 1
ATOM 957 N N . TYR A 1 123 ? -47.751 1.613 71.042 1.00 57.88 123 TYR A N 1
ATOM 958 C CA . TYR A 1 123 ? -48.965 1.242 71.774 1.00 57.88 123 TYR A CA 1
ATOM 959 C C . TYR A 1 123 ? -48.918 1.901 73.168 1.00 57.88 123 TYR A C 1
ATOM 961 O O . TYR A 1 123 ? -47.950 1.666 73.902 1.00 57.88 123 TYR A O 1
ATOM 969 N N . PRO A 1 124 ? -49.917 2.712 73.565 1.00 56.53 124 PRO A N 1
ATOM 970 C CA . PRO A 1 124 ? -50.032 3.181 74.938 1.00 56.53 124 PRO A CA 1
ATOM 971 C C . PRO A 1 124 ? -50.359 1.969 75.823 1.00 56.53 124 PRO A C 1
ATOM 973 O O . PRO A 1 124 ? -51.378 1.311 75.595 1.00 56.53 124 PRO A O 1
ATOM 976 N N . PRO A 1 125 ? -49.508 1.607 76.793 1.00 56.06 125 PRO A N 1
ATOM 977 C CA . PRO A 1 125 ? -49.717 0.369 77.522 1.00 56.06 125 PRO A CA 1
ATOM 978 C C . PRO A 1 125 ? -50.767 0.553 78.629 1.00 56.06 125 PRO A C 1
ATOM 980 O O . PRO A 1 125 ? -50.621 1.434 79.475 1.00 56.06 125 PRO A O 1
ATOM 983 N N . ASP A 1 126 ? -51.777 -0.318 78.676 1.00 56.12 126 ASP A N 1
ATOM 984 C CA . ASP A 1 126 ? -52.556 -0.552 79.898 1.00 56.12 126 ASP A CA 1
ATOM 985 C C . ASP A 1 126 ? -51.697 -1.397 80.853 1.00 56.12 126 ASP A C 1
ATOM 987 O O . ASP A 1 126 ? -51.224 -2.484 80.495 1.00 56.12 126 ASP A O 1
ATOM 991 N N . MET A 1 127 ? -51.382 -0.841 82.022 1.00 54.19 127 MET A N 1
ATOM 992 C CA . MET A 1 127 ? -50.341 -1.356 82.905 1.00 54.19 127 MET A CA 1
ATOM 993 C C . MET A 1 127 ? -50.767 -2.692 83.525 1.00 54.19 127 MET A C 1
ATOM 995 O O . MET A 1 127 ? -51.726 -2.757 84.284 1.00 54.19 127 MET A O 1
ATOM 999 N N . HIS A 1 128 ? -49.975 -3.739 83.258 1.00 57.06 128 HIS A N 1
ATOM 1000 C CA . HIS A 1 128 ? -50.010 -5.062 83.912 1.00 57.06 128 HIS A CA 1
ATOM 1001 C C . HIS A 1 128 ? -50.878 -6.171 83.287 1.00 57.06 128 HIS A C 1
ATOM 1003 O O . HIS A 1 128 ? -51.335 -7.073 83.987 1.00 57.06 128 HIS A O 1
ATOM 1009 N N . THR A 1 129 ? -51.011 -6.207 81.961 1.00 59.22 129 THR A N 1
ATOM 1010 C CA . THR A 1 129 ? -51.447 -7.419 81.233 1.00 59.22 129 THR A CA 1
ATOM 1011 C C . THR A 1 129 ? -50.270 -8.086 80.511 1.00 59.22 129 THR A C 1
ATOM 1013 O O . THR A 1 129 ? -49.233 -7.469 80.293 1.00 59.22 129 THR A O 1
ATOM 1016 N N . LYS A 1 130 ? -50.380 -9.360 80.105 1.00 57.69 130 LYS A N 1
ATOM 1017 C CA . LYS A 1 130 ? -49.334 -10.032 79.295 1.00 57.69 130 LYS A CA 1
ATOM 1018 C C . LYS A 1 130 ? -48.975 -9.226 78.028 1.00 57.69 130 LYS A C 1
ATOM 1020 O O . LYS A 1 130 ? -47.811 -9.151 77.646 1.00 57.69 130 LYS A O 1
ATOM 1025 N N . GLN A 1 131 ? -49.968 -8.534 77.471 1.00 61.28 131 GLN A N 1
ATOM 1026 C CA . GLN A 1 131 ? -49.847 -7.618 76.336 1.00 61.28 131 GLN A CA 1
ATOM 1027 C C . GLN A 1 131 ? -48.978 -6.382 76.641 1.00 61.28 131 GLN A C 1
ATOM 1029 O O . GLN A 1 131 ? -48.324 -5.873 75.736 1.00 61.28 131 GLN A O 1
ATOM 1034 N N . TYR A 1 132 ? -48.883 -5.932 77.899 1.00 60.94 132 TYR A N 1
ATOM 1035 C CA . TYR A 1 132 ? -48.003 -4.833 78.327 1.00 60.94 132 TYR A CA 1
ATOM 1036 C C . TYR A 1 132 ? -46.518 -5.160 78.111 1.00 60.94 132 TYR A C 1
ATOM 1038 O O . TYR A 1 132 ? -45.779 -4.374 77.520 1.00 60.94 132 TYR A O 1
ATOM 1046 N N . TYR A 1 133 ? -46.074 -6.342 78.550 1.00 61.75 133 TYR A N 1
ATOM 1047 C CA . TYR A 1 133 ? -44.674 -6.758 78.409 1.00 61.75 133 TYR A CA 1
ATOM 1048 C C . TYR A 1 133 ? -44.298 -7.044 76.949 1.00 61.75 133 TYR A C 1
ATOM 1050 O O . TYR A 1 133 ? -43.196 -6.701 76.527 1.00 61.75 133 TYR A O 1
ATOM 1058 N N . GLU A 1 134 ? -45.223 -7.606 76.165 1.00 66.69 134 GLU A N 1
ATOM 1059 C CA . GLU A 1 134 ? -45.049 -7.809 74.718 1.00 66.69 134 GLU A CA 1
ATOM 1060 C C . GLU A 1 134 ? -44.940 -6.466 73.971 1.00 66.69 134 GLU A C 1
ATOM 1062 O O . GLU A 1 134 ? -44.083 -6.307 73.105 1.00 66.69 134 GLU A O 1
ATOM 1067 N N . THR A 1 135 ? -45.724 -5.464 74.376 1.00 67.44 135 THR A N 1
ATOM 1068 C CA . THR A 1 135 ? -45.680 -4.097 73.832 1.00 67.44 135 THR A CA 1
ATOM 1069 C C . THR A 1 135 ? -44.364 -3.378 74.147 1.00 67.44 135 THR A C 1
ATOM 1071 O O . THR A 1 135 ? -43.774 -2.742 73.275 1.00 67.44 135 THR A O 1
ATOM 1074 N N . ILE A 1 136 ? -43.873 -3.473 75.388 1.00 68.25 136 ILE A N 1
ATOM 1075 C CA . ILE A 1 136 ? -42.588 -2.870 75.778 1.00 68.25 136 ILE A CA 1
ATOM 1076 C C . ILE A 1 136 ? -41.427 -3.545 75.048 1.00 68.25 136 ILE A C 1
ATOM 1078 O O . ILE A 1 136 ? -40.534 -2.857 74.554 1.00 68.25 136 ILE A O 1
ATOM 1082 N N . GLY A 1 137 ? -41.449 -4.877 74.942 1.00 71.06 137 GLY A N 1
ATOM 1083 C CA . GLY A 1 137 ? -40.450 -5.626 74.181 1.00 71.06 137 GLY A CA 1
ATOM 1084 C C . GLY A 1 137 ? -40.447 -5.252 72.697 1.00 71.06 137 GLY A C 1
ATOM 1085 O O . GLY A 1 137 ? -39.378 -5.098 72.111 1.00 71.06 137 GLY A O 1
ATOM 1086 N N . PHE A 1 138 ? -41.626 -5.034 72.110 1.00 72.50 138 PHE A N 1
ATOM 1087 C CA . PHE A 1 138 ? -41.765 -4.565 70.732 1.00 72.50 138 PHE A CA 1
ATOM 1088 C C . PHE A 1 138 ? -41.152 -3.171 70.529 1.00 72.50 138 PHE A C 1
ATOM 1090 O O . PHE A 1 138 ? -40.362 -2.990 69.606 1.00 72.50 138 PHE A O 1
ATOM 1097 N N . ASN A 1 139 ? -41.439 -2.213 71.416 1.00 74.50 139 ASN A N 1
ATOM 1098 C CA . ASN A 1 139 ? -40.888 -0.855 71.328 1.00 74.50 139 ASN A CA 1
ATOM 1099 C C . ASN A 1 139 ? -39.355 -0.838 71.489 1.00 74.50 139 ASN A C 1
ATOM 1101 O O . ASN A 1 139 ? -38.667 -0.205 70.695 1.00 74.50 139 ASN A O 1
ATOM 1105 N N . LEU A 1 140 ? -38.810 -1.593 72.452 1.00 76.06 140 LEU A N 1
ATOM 1106 C CA . LEU A 1 140 ? -37.357 -1.736 72.635 1.00 76.06 140 LEU A CA 1
ATOM 1107 C C . LEU A 1 140 ? -36.681 -2.404 71.430 1.00 76.06 140 LEU A C 1
ATOM 1109 O O . LEU A 1 140 ? -35.580 -2.019 71.045 1.00 76.06 140 LEU A O 1
ATOM 1113 N N . GLY A 1 141 ? -37.337 -3.400 70.827 1.00 78.56 141 GLY A N 1
ATOM 1114 C CA . GLY A 1 141 ? -36.864 -4.029 69.596 1.00 78.56 141 GLY A CA 1
ATOM 1115 C C . GLY A 1 141 ? -36.852 -3.055 68.418 1.00 78.56 141 GLY A C 1
ATOM 1116 O O . GLY A 1 141 ? -35.898 -3.042 67.644 1.00 78.56 141 GLY A O 1
ATOM 1117 N N . LEU A 1 142 ? -37.874 -2.202 68.312 1.00 78.81 142 LEU A N 1
ATOM 1118 C CA . LEU A 1 142 ? -37.973 -1.183 67.270 1.00 78.81 142 LEU A CA 1
ATOM 1119 C C . LEU A 1 142 ? -36.872 -0.118 67.407 1.00 78.81 142 LEU A C 1
ATOM 1121 O O . LEU A 1 142 ? -36.250 0.241 66.407 1.00 78.81 142 LEU A O 1
ATOM 1125 N N . ASP A 1 143 ? -36.576 0.323 68.631 1.00 79.25 143 ASP A N 1
ATOM 1126 C CA . ASP A 1 143 ? -35.480 1.258 68.918 1.00 79.25 143 ASP A CA 1
ATOM 1127 C C . ASP A 1 143 ? -34.105 0.625 68.630 1.00 79.25 143 ASP A C 1
ATOM 1129 O O . ASP A 1 143 ? -33.275 1.228 67.949 1.00 79.25 143 ASP A O 1
ATOM 1133 N N . ALA A 1 144 ? -33.888 -0.636 69.023 1.00 83.00 144 ALA A N 1
ATOM 1134 C CA . ALA A 1 144 ? -32.661 -1.365 68.690 1.00 83.00 144 ALA A CA 1
ATOM 1135 C C . ALA A 1 144 ? -32.467 -1.524 67.168 1.00 83.00 144 ALA A C 1
ATOM 1137 O O . ALA A 1 144 ? -31.343 -1.440 66.667 1.00 83.00 144 ALA A O 1
ATOM 1138 N N . CYS A 1 145 ? -33.554 -1.715 66.412 1.00 81.31 145 CYS A N 1
ATOM 1139 C CA . CYS A 1 145 ? -33.514 -1.719 64.951 1.00 81.31 145 CYS A CA 1
ATOM 1140 C C . CYS A 1 145 ? -33.165 -0.337 64.374 1.00 81.31 145 CYS A C 1
ATOM 1142 O O . CYS A 1 145 ? -32.347 -0.271 63.455 1.00 81.31 145 CYS A O 1
ATOM 1144 N N . LYS A 1 146 ? -33.727 0.759 64.911 1.00 81.94 146 LYS A N 1
ATOM 1145 C CA . LYS A 1 146 ? -33.370 2.137 64.514 1.00 81.94 146 LYS A CA 1
ATOM 1146 C C . LYS A 1 146 ? -31.870 2.389 64.700 1.00 81.94 146 LYS A C 1
ATOM 1148 O O . LYS A 1 146 ? -31.211 2.863 63.773 1.00 81.94 146 LYS A O 1
ATOM 1153 N N . ASP A 1 147 ? -31.323 2.015 65.854 1.00 82.81 147 ASP A N 1
ATOM 1154 C CA . ASP A 1 147 ? -29.908 2.217 66.180 1.00 82.81 147 ASP A CA 1
ATOM 1155 C C . ASP A 1 147 ? -28.979 1.364 65.314 1.00 82.81 147 ASP A C 1
ATOM 1157 O O . ASP A 1 147 ? -27.967 1.862 64.822 1.00 82.81 147 ASP A O 1
ATOM 1161 N N . ALA A 1 148 ? -29.338 0.103 65.051 1.00 84.00 148 ALA A N 1
ATOM 1162 C CA . ALA A 1 148 ? -28.561 -0.769 64.173 1.00 84.00 148 ALA A CA 1
ATOM 1163 C C . ALA A 1 148 ? -28.513 -0.249 62.722 1.00 84.00 148 ALA A C 1
ATOM 1165 O O . ALA A 1 148 ? -27.46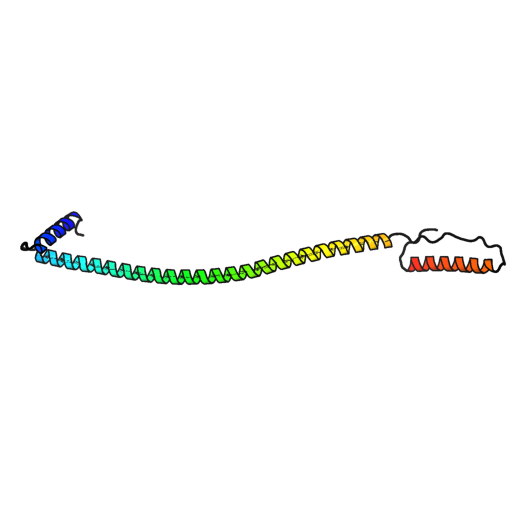2 -0.304 62.082 1.00 84.00 148 ALA A O 1
ATOM 1166 N N . ILE A 1 149 ? -29.623 0.296 62.208 1.00 83.06 149 ILE A N 1
ATOM 1167 C CA . ILE A 1 149 ? -29.700 0.870 60.854 1.00 83.06 149 ILE A CA 1
ATOM 1168 C C . ILE A 1 149 ? -28.864 2.157 60.755 1.00 83.06 149 ILE A C 1
ATOM 1170 O O . ILE A 1 149 ? -28.112 2.325 59.792 1.00 83.06 149 ILE A O 1
ATOM 1174 N N . LYS A 1 150 ? -28.916 3.024 61.778 1.00 80.56 150 LYS A N 1
ATOM 1175 C CA . LYS A 1 150 ? -28.060 4.221 61.873 1.00 80.56 150 LYS A CA 1
ATOM 1176 C C . LYS A 1 150 ? -26.576 3.853 61.997 1.00 80.56 150 LYS A C 1
ATOM 1178 O O . LYS A 1 150 ? -25.743 4.447 61.317 1.00 80.56 150 LYS A O 1
ATOM 1183 N N . ALA A 1 151 ? -26.238 2.845 62.805 1.00 82.88 151 ALA A N 1
ATOM 1184 C CA . ALA A 1 151 ? -24.869 2.345 62.954 1.00 82.88 151 ALA A CA 1
ATOM 1185 C C . ALA A 1 151 ? -24.315 1.740 61.650 1.00 82.88 151 ALA A C 1
ATOM 1187 O O . ALA A 1 151 ? -23.114 1.819 61.399 1.00 82.88 151 ALA A O 1
ATOM 1188 N N . ALA A 1 152 ? -25.185 1.190 60.797 1.00 82.25 152 ALA A N 1
ATOM 1189 C CA . ALA A 1 152 ? -24.843 0.734 59.450 1.00 82.25 152 ALA A CA 1
ATOM 1190 C C . ALA A 1 152 ? -24.714 1.876 58.415 1.00 82.25 152 ALA A C 1
ATOM 1192 O O . ALA A 1 152 ? -24.373 1.611 57.264 1.00 82.25 152 ALA A O 1
ATOM 1193 N N . GLY A 1 153 ? -24.956 3.134 58.810 1.00 77.56 153 GLY A N 1
ATOM 1194 C CA . GLY A 1 153 ? -24.764 4.325 57.976 1.00 77.56 153 GLY A CA 1
ATOM 1195 C C . GLY A 1 153 ? -25.984 4.763 57.159 1.00 77.56 153 GLY A C 1
ATOM 1196 O O . GLY A 1 153 ? -25.851 5.645 56.313 1.00 77.56 153 GLY A O 1
ATOM 1197 N N . PHE A 1 154 ? -27.163 4.181 57.395 1.00 80.44 154 PHE A N 1
ATOM 1198 C CA . PHE A 1 154 ? -28.405 4.563 56.716 1.00 80.44 154 PHE A CA 1
ATOM 1199 C C . PHE A 1 154 ? -29.168 5.652 57.481 1.00 80.44 154 PHE A C 1
ATOM 1201 O O . PHE A 1 154 ? -29.173 5.694 58.712 1.00 80.44 154 PHE A O 1
ATOM 1208 N N . THR A 1 155 ? -29.860 6.523 56.747 1.00 77.50 155 THR A N 1
ATOM 1209 C CA . THR A 1 155 ? -30.769 7.530 57.318 1.00 77.50 155 THR A CA 1
ATOM 1210 C C . THR A 1 155 ? -32.113 6.885 57.675 1.00 77.50 155 THR A C 1
ATOM 1212 O O . THR A 1 155 ? -32.601 6.047 56.921 1.00 77.50 155 THR A O 1
ATOM 1215 N N . VAL A 1 156 ? -32.725 7.265 58.803 1.00 76.75 156 VAL A N 1
ATOM 1216 C CA . VAL A 1 156 ? -34.039 6.765 59.262 1.00 76.75 156 VAL A CA 1
ATOM 1217 C C . VAL A 1 156 ? -34.996 7.949 59.435 1.00 76.75 156 VAL A C 1
ATOM 1219 O O . VAL A 1 156 ? -34.617 8.928 60.074 1.00 76.75 156 VAL A O 1
ATOM 1222 N N . GLU A 1 157 ? -36.208 7.869 58.882 1.00 65.12 157 GLU A N 1
ATOM 1223 C CA . GLU A 1 157 ? -37.276 8.878 59.038 1.00 65.12 157 GLU A CA 1
ATOM 1224 C C . GLU A 1 157 ? -38.230 8.519 60.198 1.00 65.12 157 GLU A C 1
ATOM 1226 O O . GLU A 1 157 ? -38.536 7.341 60.402 1.00 65.12 157 GLU A O 1
ATOM 1231 N N . GLY A 1 158 ? -38.718 9.534 60.932 1.00 60.31 158 GLY A N 1
ATOM 1232 C CA . GLY A 1 158 ? -39.672 9.391 62.049 1.00 60.31 158 GLY A CA 1
ATOM 1233 C C . GLY A 1 158 ? -39.041 9.501 63.446 1.00 60.31 158 GLY A C 1
ATOM 1234 O O . GLY A 1 158 ? -38.934 8.495 64.161 1.00 60.31 158 GLY A O 1
ATOM 1235 N N . GLU A 1 159 ? -38.614 10.719 63.806 1.00 46.94 159 GLU A N 1
ATOM 1236 C CA . GLU A 1 159 ? -38.434 11.166 65.202 1.00 46.94 159 GLU A CA 1
ATOM 1237 C C . GLU A 1 159 ? -39.682 11.895 65.703 1.00 46.94 159 GLU A C 1
ATOM 1239 O O . GLU A 1 159 ? -40.238 12.701 64.919 1.00 46.94 159 GLU A O 1
#

Foldseek 3Di:
DQDPVNVVVLVVVVVVVVVPDDDDPPNVVVVVVVVVVVVVVVVVVVVVVVVVVVVVVVVVVVVVVVVVVVVVVVVVVVVVVVVVVVVVVVVVVVVVVVVVVVVVVVVVVVVQQDAAEDDPDQDPDPPDDPVRVVSVVVVVVSVVVVVVCVVVVGHHDDD